Protein AF-A0A829S0E4-F1 (afdb_monomer_lite)

pLDDT: mean 87.21, std 11.36, range [53.88, 96.5]

Foldseek 3Di:
DPVVQFDDKDFDDDPVQWDLFALCNVDDDPVCVVCRVVGHTFGNDPPRHRPVDPVVCCVDVVPDDPPPVGIDTHHDDPPDPPDPPDDD

Secondary structure (DSSP, 8-state):
-GGGT--EEEEPPPGGGEEEEETTTT---HHHHHHTTTSPEEESSTTS-----HHHHHHHHHT--S-SSSEEEE---TT---------

Sequence (88 aa):
MDKNSYDEVIPSGDKTVMEEDTVMGKLSSGYINRAAHELPKQGKRAPWQVTNNYLEDRKSLKNAKFEDGILHFHKRSEANERKPKLVS

Radius of gyration: 17.64 Å; chains: 1; bounding box: 41×41×39 Å

Structure (mmCIF, N/CA/C/O backbone):
data_AF-A0A829S0E4-F1
#
_entry.id   AF-A0A829S0E4-F1
#
loop_
_atom_site.group_PDB
_atom_site.id
_atom_site.type_symbol
_atom_site.label_atom_id
_atom_site.label_alt_id
_atom_site.label_comp_id
_atom_site.label_asym_id
_atom_site.label_entity_id
_atom_site.label_seq_id
_atom_site.pdbx_PDB_ins_code
_atom_site.Cartn_x
_atom_site.Cartn_y
_atom_site.Cartn_z
_atom_site.occupancy
_atom_site.B_iso_or_equiv
_atom_site.auth_seq_id
_atom_site.auth_comp_id
_atom_site.auth_asym_id
_atom_site.auth_atom_id
_atom_site.pdbx_PDB_model_num
ATOM 1 N N . MET A 1 1 ? -9.326 -2.476 15.583 1.00 86.25 1 MET A N 1
ATOM 2 C CA . MET A 1 1 ? -10.116 -3.721 15.608 1.00 86.25 1 MET A CA 1
ATOM 3 C C . MET A 1 1 ? -10.978 -3.755 16.861 1.00 86.25 1 MET A C 1
ATOM 5 O O . MET A 1 1 ? -12.175 -3.539 16.736 1.00 86.25 1 MET A O 1
ATOM 9 N N . ASP A 1 2 ? -10.383 -3.803 18.052 1.00 92.38 2 ASP A N 1
ATOM 10 C CA . ASP A 1 2 ? -11.091 -4.018 19.331 1.00 92.38 2 ASP A CA 1
ATOM 11 C C . ASP A 1 2 ? -12.125 -2.946 19.703 1.00 92.38 2 ASP A C 1
ATOM 13 O O . ASP A 1 2 ? -13.266 -3.276 20.012 1.00 92.38 2 ASP A O 1
ATOM 17 N N . LYS A 1 3 ? -11.769 -1.654 19.603 1.00 92.94 3 LYS A N 1
ATOM 18 C CA . LYS A 1 3 ? -12.664 -0.534 19.970 1.00 92.94 3 LYS A CA 1
ATOM 19 C C . LYS A 1 3 ? -14.008 -0.565 19.232 1.00 92.94 3 LYS A C 1
ATOM 21 O O . LYS A 1 3 ? -15.026 -0.195 19.802 1.00 92.94 3 LYS A O 1
ATOM 26 N N . ASN A 1 4 ? -13.993 -0.985 17.968 1.00 90.31 4 ASN A N 1
ATOM 27 C CA . ASN A 1 4 ? -15.184 -1.064 17.120 1.00 90.31 4 ASN A CA 1
ATOM 28 C C . ASN A 1 4 ? -15.683 -2.511 16.954 1.00 90.31 4 ASN A C 1
ATOM 30 O O . ASN A 1 4 ? -16.666 -2.732 16.247 1.00 90.31 4 ASN A O 1
ATOM 34 N N . SER A 1 5 ? -15.018 -3.480 17.596 1.00 92.62 5 SER A N 1
ATOM 35 C CA . SER A 1 5 ? -15.253 -4.925 17.476 1.00 92.62 5 SER A CA 1
ATOM 36 C C . SER A 1 5 ? -15.262 -5.420 16.026 1.00 92.62 5 SER A C 1
ATOM 38 O O . SER A 1 5 ? -16.171 -6.141 15.633 1.00 92.62 5 SER A O 1
ATOM 40 N N . TYR A 1 6 ? -14.308 -4.963 15.213 1.00 93.81 6 TYR A N 1
ATOM 41 C CA . TYR A 1 6 ? -14.059 -5.519 13.879 1.00 93.81 6 TYR A CA 1
ATOM 42 C C . TYR A 1 6 ? -13.105 -6.707 13.979 1.00 93.81 6 TYR A C 1
ATOM 44 O O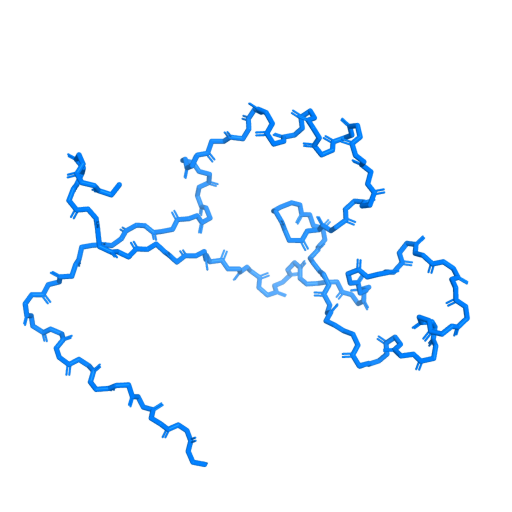 . TYR A 1 6 ? -12.147 -6.646 14.750 1.00 93.81 6 TYR A O 1
ATOM 52 N N . ASP A 1 7 ? -13.328 -7.722 13.149 1.00 93.94 7 ASP A N 1
ATOM 53 C CA . ASP A 1 7 ? -12.545 -8.964 13.103 1.00 93.94 7 ASP A CA 1
ATOM 54 C C . ASP A 1 7 ? -11.752 -9.101 11.799 1.00 93.94 7 ASP A C 1
ATOM 56 O O . ASP A 1 7 ? -10.716 -9.759 11.761 1.00 93.94 7 ASP A O 1
ATOM 60 N N . GLU A 1 8 ? -12.214 -8.451 10.731 1.00 93.44 8 GLU A N 1
ATOM 61 C CA . GLU A 1 8 ? -11.623 -8.530 9.399 1.00 93.44 8 GLU A CA 1
ATOM 62 C C . GLU A 1 8 ? -11.579 -7.141 8.743 1.00 93.44 8 GLU A C 1
ATOM 64 O O . GLU A 1 8 ? -12.465 -6.308 8.952 1.00 93.44 8 GLU A O 1
ATOM 69 N N . VAL A 1 9 ? -10.536 -6.889 7.949 1.00 94.25 9 VAL A N 1
ATOM 70 C CA . VAL A 1 9 ? -10.452 -5.734 7.050 1.00 94.25 9 VAL A CA 1
ATOM 71 C C . VAL A 1 9 ? -10.010 -6.210 5.671 1.00 94.25 9 VAL A C 1
ATOM 73 O O . VAL A 1 9 ? -8.989 -6.885 5.544 1.00 94.25 9 VAL A O 1
ATOM 76 N N . ILE A 1 10 ? -10.781 -5.874 4.638 1.00 94.12 10 ILE A N 1
ATOM 77 C CA . ILE A 1 10 ? -10.490 -6.249 3.252 1.00 94.12 10 ILE A CA 1
ATOM 78 C C . ILE A 1 10 ? -10.445 -4.975 2.403 1.00 94.12 10 ILE A C 1
ATOM 80 O O . ILE A 1 10 ? -11.422 -4.224 2.380 1.00 94.12 10 IL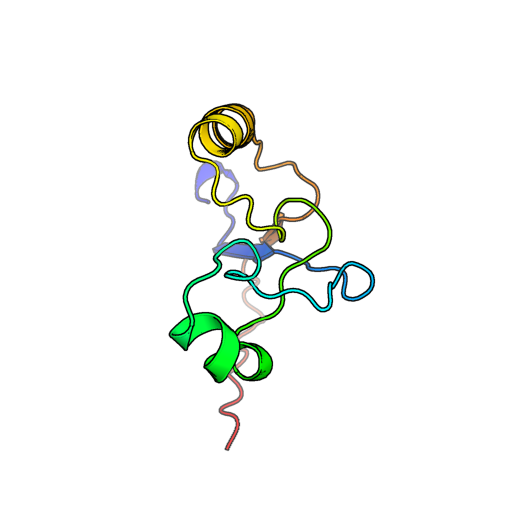E A O 1
ATOM 84 N N . PRO A 1 11 ? -9.343 -4.709 1.683 1.00 93.31 11 PRO A N 1
ATOM 85 C CA . PRO A 1 11 ? -9.317 -3.637 0.702 1.00 93.31 11 PRO A CA 1
ATOM 86 C C . PRO A 1 11 ? -10.093 -4.046 -0.557 1.00 93.31 11 PRO A C 1
ATOM 88 O O . PRO A 1 11 ? -9.903 -5.142 -1.088 1.00 93.31 11 PRO A O 1
ATOM 91 N N . SER A 1 12 ? -10.926 -3.153 -1.091 1.00 90.81 12 SER A N 1
ATOM 92 C CA . SER A 1 12 ? -11.538 -3.342 -2.411 1.00 90.81 12 SER A CA 1
ATOM 93 C C . SER A 1 12 ? -10.724 -2.638 -3.496 1.00 90.81 12 SER A C 1
ATOM 95 O O . SER A 1 12 ? -10.508 -1.427 -3.427 1.00 90.81 12 SER A O 1
ATOM 97 N N . GLY A 1 13 ? -10.310 -3.379 -4.522 1.00 85.44 13 GLY A N 1
ATOM 98 C CA . GLY A 1 13 ? -9.699 -2.820 -5.728 1.00 85.44 13 GLY A CA 1
ATOM 99 C C . GLY A 1 13 ? -10.715 -2.656 -6.857 1.00 85.44 13 GLY A C 1
ATOM 100 O O . GLY A 1 13 ? -11.564 -3.524 -7.063 1.00 85.44 13 GLY A O 1
ATOM 101 N N . ASP A 1 14 ? -10.601 -1.571 -7.621 1.00 85.31 14 ASP A N 1
ATOM 102 C CA . ASP A 1 14 ? -11.330 -1.394 -8.877 1.00 85.31 14 ASP A CA 1
ATOM 103 C C . ASP A 1 14 ? -10.456 -1.885 -10.041 1.00 85.31 14 ASP A C 1
ATOM 105 O O . ASP A 1 14 ? -9.360 -1.378 -10.284 1.00 85.31 14 ASP A O 1
ATOM 109 N N . LYS A 1 15 ? -10.930 -2.895 -10.776 1.00 82.94 15 LYS A N 1
ATOM 110 C CA . LYS A 1 15 ? -10.176 -3.471 -11.899 1.00 82.94 15 LYS A CA 1
ATOM 111 C C . LYS A 1 15 ? -10.021 -2.499 -13.073 1.00 82.94 15 LYS A C 1
ATOM 113 O O . LYS A 1 15 ? -9.094 -2.650 -13.861 1.00 82.94 15 LYS A O 1
ATOM 118 N N . THR A 1 16 ? -10.881 -1.486 -13.192 1.00 85.06 16 THR A N 1
ATOM 119 C CA . THR A 1 16 ? -10.810 -0.494 -14.282 1.00 85.06 16 THR A CA 1
ATOM 120 C C . THR A 1 16 ? -9.608 0.447 -14.150 1.00 85.06 16 THR A C 1
ATOM 122 O O . THR A 1 16 ? -9.157 1.045 -15.134 1.00 85.06 16 THR A O 1
ATOM 125 N N . VAL A 1 17 ? -9.049 0.550 -12.939 1.00 82.88 17 VAL A N 1
ATOM 126 C CA . VAL A 1 17 ? -7.857 1.353 -12.653 1.00 82.88 17 VAL A CA 1
ATOM 127 C C . VAL A 1 17 ? -6.570 0.532 -12.647 1.00 82.88 17 VAL A C 1
ATOM 129 O O . VAL A 1 17 ? -5.548 1.046 -12.204 1.00 82.88 17 VAL A O 1
ATOM 132 N N . MET A 1 18 ? -6.585 -0.709 -13.143 1.00 83.94 18 MET A N 1
ATOM 133 C CA . MET A 1 18 ? -5.353 -1.465 -13.387 1.00 83.94 18 MET A CA 1
ATOM 134 C C . MET A 1 18 ? -4.570 -0.847 -14.548 1.00 83.94 18 MET A C 1
ATOM 136 O O . MET A 1 18 ? -5.151 -0.370 -15.527 1.00 83.94 18 MET A O 1
ATOM 140 N N . GLU A 1 19 ? -3.252 -0.825 -14.416 1.00 83.56 19 GLU A N 1
ATOM 141 C CA . GLU A 1 19 ? -2.326 -0.345 -15.432 1.00 83.56 19 GLU A CA 1
ATOM 142 C C . GLU A 1 19 ? -1.559 -1.518 -16.046 1.00 83.56 19 GLU A C 1
ATOM 144 O O . GLU A 1 19 ? -1.442 -2.586 -15.449 1.00 83.56 19 GLU A O 1
ATOM 149 N N . GLU A 1 20 ? -1.036 -1.323 -17.256 1.00 83.94 20 GLU A N 1
ATOM 150 C CA . GLU A 1 20 ? -0.151 -2.311 -17.880 1.00 83.94 20 GLU A CA 1
ATOM 151 C C . GLU A 1 20 ? 1.257 -2.298 -17.284 1.00 83.94 20 GLU A C 1
ATOM 153 O O . GLU A 1 20 ? 2.034 -3.233 -17.490 1.00 83.94 20 GLU A O 1
ATOM 158 N N . ASP A 1 21 ? 1.585 -1.256 -16.530 1.00 88.31 21 ASP A N 1
ATOM 159 C CA . ASP A 1 21 ? 2.865 -1.153 -15.866 1.00 88.31 21 ASP A CA 1
ATOM 160 C C . ASP A 1 21 ? 2.936 -2.052 -14.622 1.00 88.31 21 ASP A C 1
ATOM 162 O O . ASP A 1 21 ? 1.926 -2.425 -14.015 1.00 88.31 21 ASP A O 1
ATOM 166 N N . THR A 1 22 ? 4.154 -2.423 -14.246 1.00 92.94 22 THR A N 1
ATOM 167 C CA . THR A 1 22 ? 4.419 -3.329 -13.122 1.00 92.94 22 THR A CA 1
ATOM 168 C C . THR A 1 22 ? 4.819 -2.551 -11.879 1.00 92.94 22 THR A C 1
ATOM 170 O O . THR A 1 22 ? 5.257 -1.407 -11.964 1.00 92.94 22 THR A O 1
ATOM 173 N N . VAL A 1 23 ? 4.770 -3.189 -10.711 1.00 92.19 23 VAL A N 1
ATOM 174 C CA . VAL A 1 23 ? 5.253 -2.582 -9.454 1.00 92.19 23 VAL A CA 1
ATOM 175 C C . VAL A 1 23 ? 6.718 -2.108 -9.513 1.00 92.19 23 VAL A C 1
ATOM 177 O O . VAL A 1 23 ? 7.110 -1.217 -8.760 1.00 92.19 23 VAL A O 1
ATOM 180 N N . MET A 1 24 ? 7.523 -2.670 -10.424 1.00 92.75 24 MET A N 1
ATOM 181 C C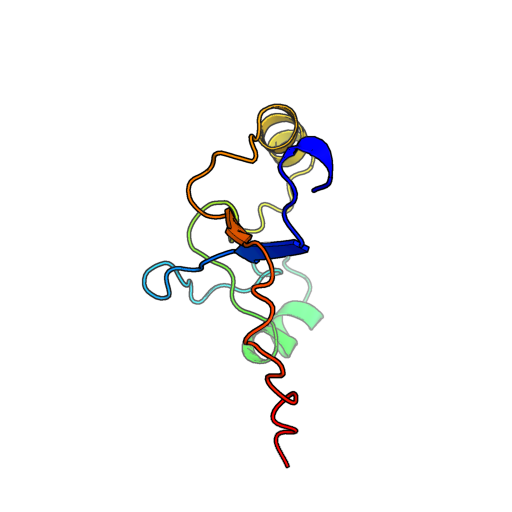A . MET A 1 24 ? 8.924 -2.294 -10.652 1.00 92.75 24 MET A CA 1
ATOM 182 C C . MET A 1 24 ? 9.130 -1.444 -11.916 1.00 92.75 24 MET A C 1
ATOM 184 O O . MET A 1 24 ? 10.271 -1.180 -12.282 1.00 92.75 24 MET A O 1
ATOM 188 N N . GLY A 1 25 ? 8.063 -1.002 -12.587 1.00 88.06 25 GLY A N 1
ATOM 189 C CA . GLY A 1 25 ? 8.112 -0.371 -13.912 1.00 88.06 25 GLY A CA 1
ATOM 190 C C . GLY A 1 25 ? 8.951 0.902 -14.016 1.00 88.06 25 GLY A C 1
ATOM 191 O O . GLY A 1 25 ? 9.489 1.223 -15.072 1.00 88.06 25 GLY A O 1
ATOM 192 N N . LYS A 1 26 ? 9.144 1.604 -12.894 1.00 88.50 26 LYS A N 1
ATOM 193 C CA . LYS A 1 26 ? 9.997 2.802 -12.822 1.00 88.50 26 LYS A CA 1
ATOM 194 C C . LYS A 1 26 ? 11.499 2.497 -12.780 1.00 88.50 26 LYS A C 1
ATOM 196 O O . LYS A 1 26 ? 12.307 3.422 -12.839 1.00 88.50 26 LYS A O 1
ATOM 201 N N . LEU A 1 27 ? 11.887 1.233 -12.628 1.00 91.25 27 LEU A N 1
ATOM 202 C CA . LEU A 1 27 ? 13.279 0.807 -12.533 1.00 91.25 27 LEU A CA 1
ATOM 203 C C . LEU A 1 27 ? 13.785 0.345 -13.906 1.00 91.25 27 LEU A C 1
ATOM 205 O O . LEU A 1 27 ? 13.102 -0.381 -14.617 1.00 91.25 27 LEU A O 1
ATOM 209 N N . SER A 1 28 ? 15.014 0.718 -14.264 1.00 92.06 28 SER A N 1
ATOM 210 C CA . SER A 1 28 ? 15.590 0.460 -15.595 1.00 92.06 28 SER A CA 1
ATOM 211 C C . SER A 1 28 ? 16.560 -0.728 -15.655 1.00 92.06 28 SER A C 1
ATOM 213 O O . SER A 1 28 ? 17.218 -0.952 -16.673 1.00 92.06 28 SER A O 1
ATOM 215 N N . SER A 1 29 ? 16.677 -1.504 -14.575 1.00 94.75 29 SER A N 1
ATOM 216 C CA . SER A 1 29 ? 17.590 -2.648 -14.511 1.00 94.75 29 SER A CA 1
ATOM 217 C C . SER A 1 29 ? 17.214 -3.726 -15.531 1.00 94.75 29 SER A C 1
ATOM 219 O O . SER A 1 29 ? 16.076 -4.186 -15.580 1.00 94.75 29 SER A O 1
ATOM 221 N N . GLY A 1 30 ? 18.191 -4.231 -16.289 1.00 95.75 30 GLY A N 1
ATOM 222 C CA . GLY A 1 30 ? 17.927 -5.190 -17.369 1.00 95.75 30 GLY A CA 1
ATOM 223 C C . GLY A 1 30 ? 17.246 -6.498 -16.934 1.00 95.75 30 GLY A C 1
ATOM 224 O O . GLY A 1 30 ? 16.526 -7.095 -17.727 1.00 95.75 30 GLY A O 1
ATOM 225 N N . TYR A 1 31 ? 17.433 -6.952 -15.689 1.00 94.94 31 TYR A N 1
ATOM 226 C CA . TYR A 1 31 ? 16.735 -8.141 -15.177 1.00 94.94 31 TYR A CA 1
ATOM 227 C C . TYR A 1 31 ? 15.242 -7.898 -14.918 1.00 94.94 31 TYR A C 1
ATOM 229 O O . TYR A 1 31 ? 14.453 -8.822 -15.081 1.00 94.94 31 TYR A O 1
ATOM 237 N N . ILE A 1 32 ? 14.853 -6.664 -14.589 1.00 93.44 32 ILE A N 1
ATOM 238 C CA . ILE A 1 32 ? 13.451 -6.269 -14.403 1.00 93.44 32 ILE A CA 1
ATOM 239 C C . ILE A 1 32 ? 12.743 -6.294 -15.754 1.00 93.44 32 ILE A C 1
ATOM 241 O O . ILE A 1 32 ? 11.688 -6.903 -15.877 1.00 93.44 32 ILE A O 1
ATOM 245 N N . ASN A 1 33 ? 13.382 -5.750 -16.793 1.00 93.12 33 ASN A N 1
ATOM 246 C CA . ASN A 1 33 ? 12.836 -5.773 -18.152 1.00 93.12 33 ASN A CA 1
ATOM 247 C C . ASN A 1 33 ? 12.606 -7.202 -18.666 1.00 93.12 33 ASN A C 1
ATOM 249 O O . ASN A 1 33 ? 11.599 -7.462 -19.318 1.00 93.12 33 ASN A O 1
ATOM 253 N N . ARG A 1 34 ? 13.507 -8.145 -18.351 1.00 94.75 34 ARG A N 1
ATOM 254 C CA . ARG A 1 34 ? 13.328 -9.559 -18.728 1.00 94.75 34 ARG A CA 1
ATOM 255 C C . ARG A 1 34 ? 12.121 -10.197 -18.042 1.00 94.75 34 ARG A C 1
ATOM 257 O O . ARG A 1 34 ? 11.410 -10.958 -18.684 1.00 94.75 34 ARG A O 1
ATOM 264 N N . ALA A 1 35 ? 11.889 -9.867 -16.774 1.00 94.38 35 ALA A N 1
ATOM 265 C CA . ALA A 1 35 ? 10.797 -10.415 -15.972 1.00 94.38 35 ALA A CA 1
ATOM 266 C C . ALA A 1 35 ? 9.502 -9.584 -16.042 1.00 94.38 35 ALA A C 1
ATOM 268 O O . ALA A 1 35 ? 8.534 -9.912 -15.366 1.00 94.38 35 ALA A O 1
ATOM 269 N N . ALA A 1 36 ? 9.442 -8.518 -16.848 1.00 91.56 36 ALA A N 1
ATOM 270 C CA . ALA A 1 36 ? 8.329 -7.561 -16.832 1.00 91.56 36 ALA A CA 1
ATOM 271 C C . ALA A 1 36 ? 6.944 -8.199 -17.063 1.00 91.56 36 ALA A C 1
ATOM 273 O O . ALA A 1 36 ? 5.941 -7.695 -16.572 1.00 91.56 36 ALA A O 1
ATOM 274 N N . HIS A 1 37 ? 6.884 -9.321 -17.779 1.00 91.44 37 HIS A N 1
ATOM 275 C CA . HIS A 1 37 ? 5.652 -10.063 -18.047 1.00 91.44 37 HIS A CA 1
ATOM 276 C C . HIS A 1 37 ? 5.227 -11.008 -16.906 1.00 91.44 37 HIS A C 1
ATOM 278 O O . HIS A 1 37 ? 4.082 -11.450 -16.888 1.00 91.44 37 HIS A O 1
ATOM 284 N N . GLU A 1 38 ? 6.122 -11.307 -15.963 1.00 93.81 38 GLU A N 1
ATOM 285 C CA . GLU A 1 38 ? 5.855 -12.134 -14.776 1.00 93.81 38 GLU A CA 1
ATOM 286 C C . GLU A 1 38 ? 5.557 -11.283 -13.536 1.00 93.81 38 GLU A C 1
ATOM 288 O O . GLU A 1 38 ? 5.003 -11.768 -12.548 1.00 93.81 38 GLU A O 1
ATOM 293 N N . LEU A 1 39 ? 5.942 -10.006 -13.569 1.00 92.81 39 LEU A N 1
ATOM 294 C CA . LEU A 1 39 ? 5.763 -9.100 -12.448 1.00 92.81 39 LEU A CA 1
ATOM 295 C C . LEU A 1 39 ? 4.296 -8.680 -12.288 1.00 92.81 39 LEU A C 1
ATOM 297 O O . LEU A 1 39 ? 3.585 -8.463 -13.275 1.00 92.81 39 LEU A O 1
ATOM 301 N N . PRO A 1 40 ? 3.837 -8.498 -11.037 1.00 92.12 40 PRO A N 1
ATOM 302 C CA . PRO A 1 40 ? 2.488 -8.031 -10.784 1.00 92.12 40 PRO A CA 1
ATOM 303 C C . PRO A 1 40 ? 2.298 -6.615 -11.336 1.00 92.12 40 PRO A C 1
ATOM 305 O O . PRO A 1 40 ? 3.164 -5.740 -11.201 1.00 92.12 40 PRO A O 1
ATOM 308 N N . LYS A 1 41 ? 1.130 -6.400 -11.940 1.00 92.00 41 LYS A N 1
ATOM 309 C CA . LYS A 1 41 ? 0.678 -5.095 -12.422 1.00 92.00 41 LYS A CA 1
ATOM 310 C C . LYS A 1 41 ? 0.365 -4.166 -11.252 1.00 92.00 41 LYS A C 1
ATOM 312 O O . LYS A 1 41 ? -0.067 -4.623 -10.193 1.00 92.00 41 LYS A O 1
ATOM 317 N N . GLN A 1 42 ? 0.552 -2.869 -11.461 1.00 92.94 42 GLN A N 1
ATOM 318 C CA . GLN A 1 42 ? 0.139 -1.832 -10.516 1.00 92.94 42 GLN A CA 1
ATOM 319 C C . GLN A 1 42 ? -1.148 -1.133 -10.973 1.00 92.94 42 GLN A C 1
ATOM 321 O O . GLN A 1 42 ? -1.616 -1.304 -12.098 1.00 92.94 42 GLN A O 1
ATOM 326 N N . GLY A 1 43 ? -1.761 -0.369 -10.075 1.00 93.00 43 GLY A N 1
ATOM 327 C CA . GLY A 1 43 ? -2.878 0.507 -10.403 1.00 93.00 43 GLY A CA 1
ATOM 328 C C . GLY A 1 43 ? -2.414 1.891 -10.857 1.00 93.00 43 GLY A C 1
ATOM 329 O O . GLY A 1 43 ? -1.328 2.344 -10.509 1.00 93.00 43 GLY A O 1
ATOM 330 N N . LYS A 1 44 ? -3.301 2.605 -11.555 1.00 90.50 44 LYS A N 1
ATOM 331 C CA . LYS A 1 44 ? -3.068 3.956 -12.099 1.00 90.50 44 LYS A CA 1
ATOM 332 C C . LYS A 1 44 ? -2.914 5.050 -11.040 1.00 90.50 44 LYS A C 1
ATOM 334 O O . LYS A 1 44 ? -2.493 6.160 -11.351 1.00 90.50 44 LYS A O 1
ATOM 339 N N . ARG A 1 45 ? -3.356 4.787 -9.806 1.00 89.62 45 ARG A N 1
ATOM 340 C CA . ARG A 1 45 ? -3.371 5.753 -8.699 1.00 89.62 45 ARG A CA 1
ATOM 341 C C . ARG A 1 45 ? -3.287 5.063 -7.342 1.00 89.62 45 ARG A C 1
ATOM 343 O O . ARG A 1 45 ? -3.539 3.862 -7.227 1.00 89.62 45 ARG A O 1
ATOM 350 N N . ALA A 1 46 ? -2.986 5.850 -6.313 1.00 89.81 46 ALA A N 1
ATOM 351 C CA . ALA A 1 46 ? -2.996 5.403 -4.925 1.00 89.81 46 ALA A CA 1
ATOM 352 C C . ALA A 1 46 ? -4.326 4.712 -4.536 1.00 89.81 46 ALA A C 1
ATOM 354 O O . ALA A 1 46 ? -5.388 5.102 -5.034 1.00 89.81 46 ALA A O 1
ATOM 355 N N . PRO A 1 47 ? -4.284 3.707 -3.641 1.00 91.12 47 PRO A N 1
ATOM 356 C CA . PRO A 1 47 ? -3.097 3.155 -2.978 1.00 91.12 47 PRO A CA 1
ATOM 357 C C . PRO A 1 47 ? -2.387 2.070 -3.806 1.00 91.12 47 PRO A C 1
ATOM 359 O O . PRO A 1 47 ? -1.391 1.518 -3.358 1.00 91.12 47 PRO A O 1
ATOM 362 N N . TRP A 1 48 ? -2.888 1.754 -5.003 1.00 92.50 48 TRP A N 1
ATOM 363 C CA . TRP A 1 48 ? -2.412 0.633 -5.821 1.00 92.50 48 TRP A CA 1
ATOM 364 C C . TRP A 1 48 ? -1.243 0.986 -6.750 1.00 92.50 48 TRP A C 1
ATOM 366 O O . TRP A 1 48 ? -0.773 0.123 -7.485 1.00 92.50 48 TRP A O 1
ATOM 376 N N . GLN A 1 49 ? -0.785 2.238 -6.732 1.00 92.00 49 GLN A N 1
ATOM 377 C CA . GLN A 1 49 ? 0.340 2.726 -7.525 1.00 92.00 49 GLN A CA 1
ATOM 378 C C . GLN A 1 49 ? 1.617 2.764 -6.683 1.00 92.00 49 GLN A C 1
ATOM 380 O O . GLN A 1 49 ? 1.623 3.320 -5.584 1.00 92.00 49 GLN A O 1
ATOM 385 N N . VAL A 1 50 ? 2.713 2.234 -7.225 1.00 92.06 50 VAL A N 1
ATOM 386 C CA . VAL A 1 50 ? 4.029 2.243 -6.584 1.00 92.06 50 VAL A CA 1
ATOM 387 C C . VAL A 1 50 ? 4.833 3.440 -7.088 1.00 92.06 50 VAL A C 1
ATOM 389 O O . VAL A 1 50 ? 5.170 3.559 -8.269 1.00 92.06 50 VAL A O 1
ATOM 392 N N . THR A 1 51 ? 5.170 4.359 -6.184 1.00 90.88 51 THR A N 1
ATOM 393 C CA . THR A 1 51 ? 5.877 5.590 -6.563 1.00 90.88 51 THR A CA 1
ATOM 394 C C . THR A 1 51 ? 7.386 5.384 -6.699 1.00 90.88 51 THR A C 1
ATOM 396 O O . THR A 1 51 ? 8.001 6.093 -7.497 1.00 90.88 51 THR A O 1
ATOM 399 N N . ASN A 1 52 ? 7.961 4.418 -5.964 1.00 91.75 52 ASN A N 1
ATOM 400 C CA . ASN A 1 52 ? 9.404 4.266 -5.732 1.00 91.75 52 ASN A CA 1
ATOM 401 C C . ASN A 1 52 ? 10.070 5.573 -5.235 1.00 91.75 52 ASN A C 1
ATOM 403 O O . ASN A 1 52 ? 11.247 5.820 -5.494 1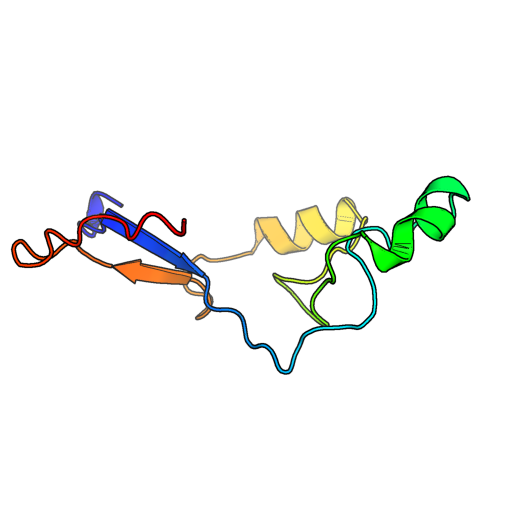.00 91.75 52 ASN A O 1
ATOM 407 N N . ASN A 1 53 ? 9.318 6.427 -4.529 1.00 93.38 53 ASN A N 1
ATOM 408 C CA . ASN A 1 53 ? 9.766 7.736 -4.064 1.00 93.38 53 ASN A CA 1
ATOM 409 C C . ASN A 1 53 ? 9.506 7.899 -2.564 1.00 93.38 53 ASN A C 1
ATOM 411 O O . ASN A 1 53 ? 8.422 8.282 -2.130 1.00 93.38 53 ASN A O 1
ATOM 415 N N . TYR A 1 54 ? 10.555 7.698 -1.767 1.00 93.81 54 TYR A N 1
ATOM 416 C CA . TYR A 1 54 ? 10.460 7.743 -0.310 1.00 93.81 54 TYR A CA 1
ATOM 417 C C . TYR A 1 54 ? 9.919 9.071 0.246 1.00 93.81 54 TYR A C 1
ATOM 419 O O . TYR A 1 54 ? 9.150 9.074 1.208 1.00 93.81 54 TYR A O 1
ATOM 427 N N . LEU A 1 55 ? 10.318 10.214 -0.322 1.00 96.50 55 LEU A N 1
ATOM 428 C CA . LEU A 1 55 ? 9.890 11.520 0.194 1.00 96.50 55 LEU A CA 1
ATOM 429 C C . LEU A 1 55 ? 8.400 11.765 -0.064 1.00 96.50 55 LEU A C 1
ATOM 431 O O . LEU A 1 55 ? 7.707 12.314 0.797 1.00 96.50 55 LEU A O 1
ATOM 435 N N . GLU A 1 56 ? 7.919 11.342 -1.230 1.00 93.75 56 GLU A N 1
ATOM 436 C CA . GLU A 1 56 ? 6.505 11.389 -1.592 1.00 93.75 56 GLU A CA 1
ATOM 437 C C . GLU A 1 56 ? 5.687 10.431 -0.726 1.00 93.75 56 GLU A C 1
ATOM 439 O O . GLU A 1 56 ? 4.725 10.862 -0.089 1.00 93.75 56 GLU A O 1
ATOM 444 N N . ASP A 1 57 ? 6.129 9.180 -0.592 1.00 93.38 57 ASP A N 1
ATOM 445 C CA . ASP A 1 57 ? 5.457 8.172 0.228 1.00 93.38 57 ASP A CA 1
ATOM 446 C C . ASP A 1 57 ? 5.382 8.606 1.690 1.00 93.38 57 ASP A C 1
ATOM 448 O O . ASP A 1 57 ? 4.326 8.523 2.315 1.00 93.38 57 ASP A O 1
ATOM 452 N N . ARG A 1 58 ? 6.464 9.175 2.236 1.00 95.56 58 ARG A N 1
ATOM 453 C CA . ARG A 1 58 ? 6.473 9.717 3.599 1.00 95.56 58 ARG A CA 1
ATOM 454 C C . ARG A 1 58 ? 5.426 10.813 3.780 1.00 95.56 58 ARG A C 1
ATOM 456 O O . ARG A 1 58 ? 4.777 10.860 4.824 1.00 95.56 58 ARG A O 1
ATOM 463 N N . LYS A 1 59 ? 5.268 11.713 2.806 1.00 94.50 59 LYS A N 1
ATOM 464 C CA . LYS A 1 59 ? 4.262 12.785 2.867 1.00 94.50 59 LYS A CA 1
ATOM 465 C C . LYS A 1 59 ? 2.844 12.221 2.751 1.00 94.50 59 LYS A C 1
ATOM 467 O O . LYS A 1 59 ? 1.967 12.658 3.498 1.00 94.50 59 LYS A O 1
ATOM 472 N N . SER A 1 60 ? 2.630 11.273 1.845 1.00 92.31 60 SER A N 1
ATOM 473 C CA . SER A 1 60 ? 1.323 10.674 1.571 1.00 92.31 60 SER A CA 1
ATOM 474 C C . SER A 1 60 ? 0.853 9.790 2.727 1.00 92.31 60 SER A C 1
ATOM 476 O O . SER A 1 60 ? -0.223 10.020 3.274 1.00 92.31 60 SER A O 1
ATOM 478 N N . LEU A 1 61 ? 1.691 8.855 3.184 1.00 93.31 61 LEU A N 1
ATOM 479 C CA . LEU A 1 61 ? 1.359 7.910 4.255 1.00 93.31 61 LEU A CA 1
ATOM 480 C C . LEU A 1 61 ? 1.199 8.592 5.613 1.00 93.31 61 LEU A C 1
ATOM 482 O O . LEU A 1 61 ? 0.329 8.203 6.385 1.00 93.31 61 LEU A O 1
ATOM 486 N N . LYS A 1 62 ? 1.974 9.649 5.899 1.00 94.88 62 LYS A N 1
ATOM 487 C CA . LYS A 1 62 ? 1.827 10.408 7.154 1.00 94.88 62 LYS A CA 1
ATOM 488 C C . LYS A 1 62 ? 0.424 11.002 7.322 1.00 94.88 62 LYS A C 1
ATOM 490 O O . LYS A 1 62 ? -0.023 11.174 8.451 1.00 94.88 62 LYS A O 1
ATOM 495 N N . ASN A 1 63 ? -0.239 11.345 6.219 1.00 91.75 63 ASN A N 1
ATOM 496 C CA . ASN A 1 63 ? -1.552 11.988 6.229 1.00 91.75 63 ASN A CA 1
ATOM 497 C C . ASN A 1 63 ? -2.688 11.040 5.810 1.00 91.75 63 ASN A C 1
ATOM 499 O O . ASN A 1 63 ? -3.840 11.471 5.748 1.00 91.75 63 ASN A O 1
ATOM 503 N N . ALA A 1 64 ? -2.376 9.778 5.505 1.00 92.38 64 ALA A N 1
ATOM 504 C CA . ALA A 1 64 ? -3.368 8.787 5.124 1.00 92.38 64 ALA A CA 1
ATOM 505 C C . ALA A 1 64 ? -4.285 8.462 6.312 1.00 92.38 64 ALA A C 1
ATOM 507 O O . ALA A 1 64 ? -3.854 8.416 7.466 1.00 92.38 64 ALA A O 1
ATOM 508 N N . LYS A 1 65 ? -5.565 8.238 6.016 1.00 92.44 65 LYS A N 1
ATOM 509 C CA . LYS A 1 65 ? -6.577 7.821 6.989 1.00 92.44 65 LYS A CA 1
ATOM 510 C C . LYS A 1 65 ? -7.119 6.461 6.596 1.00 92.44 65 LYS A C 1
ATOM 512 O O . LYS A 1 65 ? -7.113 6.118 5.423 1.00 92.44 65 LYS A O 1
ATOM 517 N N . PHE A 1 66 ? -7.624 5.727 7.578 1.00 90.38 66 PHE A N 1
ATOM 518 C CA . PHE A 1 66 ? -8.288 4.449 7.334 1.00 90.38 66 PHE A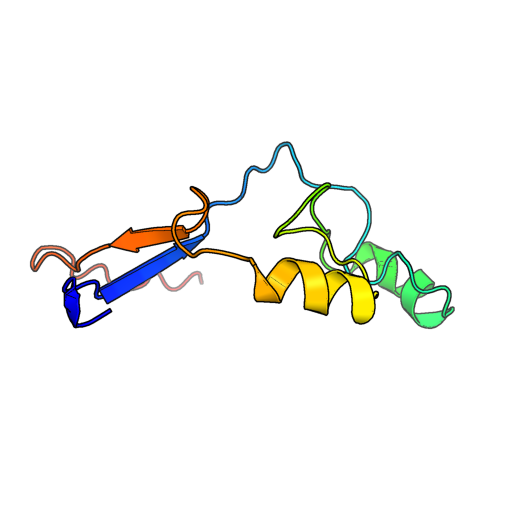 CA 1
ATOM 519 C C . PHE A 1 66 ? -9.738 4.620 6.854 1.00 90.38 66 PHE A C 1
ATOM 521 O O . PHE A 1 66 ? -10.284 3.696 6.262 1.00 90.38 66 PHE A O 1
ATOM 528 N N . GLU A 1 67 ? -10.363 5.788 7.063 1.00 90.31 67 GLU A N 1
ATOM 529 C CA . GLU A 1 67 ? -11.643 6.135 6.428 1.00 90.31 67 GLU A CA 1
ATOM 530 C C . GLU A 1 67 ? -11.432 6.611 4.975 1.00 90.31 67 GLU A C 1
ATOM 532 O O . GLU A 1 67 ? -11.757 7.743 4.619 1.00 90.31 67 GLU A O 1
ATOM 537 N N . ASP A 1 68 ? -10.832 5.761 4.139 1.00 90.50 68 ASP A N 1
ATOM 538 C CA . ASP A 1 68 ? -10.439 6.074 2.755 1.00 90.50 68 ASP A CA 1
ATOM 539 C C . ASP A 1 68 ? -11.436 5.585 1.688 1.00 90.50 68 ASP A C 1
ATOM 541 O O . ASP A 1 68 ? -11.275 5.875 0.502 1.00 90.50 68 ASP A O 1
ATOM 545 N N . GLY A 1 69 ? -12.472 4.847 2.099 1.00 91.50 69 GLY A N 1
ATOM 546 C CA . GLY A 1 69 ? -13.455 4.229 1.203 1.00 91.50 69 GLY A CA 1
ATOM 547 C C . GLY A 1 69 ? -12.932 3.009 0.434 1.00 91.50 69 GLY A C 1
ATOM 548 O O . GLY A 1 69 ? -13.671 2.437 -0.367 1.00 91.50 69 GLY A O 1
ATOM 549 N N . ILE A 1 70 ? -11.683 2.603 0.668 1.00 93.12 70 ILE A N 1
ATOM 550 C CA . ILE A 1 70 ? -11.043 1.428 0.066 1.00 93.12 70 ILE A CA 1
ATOM 551 C C . ILE A 1 70 ? -11.043 0.273 1.059 1.00 93.12 70 ILE A C 1
ATOM 553 O O . ILE A 1 70 ? -11.292 -0.869 0.671 1.00 93.12 70 ILE A O 1
ATOM 557 N N . LEU A 1 71 ? -10.756 0.560 2.328 1.00 94.62 71 LEU A N 1
ATOM 558 C CA . LEU A 1 71 ? -10.758 -0.424 3.400 1.00 94.62 71 LEU A CA 1
ATOM 559 C C . LEU A 1 71 ? -12.180 -0.680 3.902 1.00 94.62 71 LEU A C 1
ATOM 561 O O . LEU A 1 71 ? -12.850 0.221 4.408 1.00 94.62 71 LEU A O 1
ATOM 565 N N . HIS A 1 72 ? -12.613 -1.937 3.818 1.00 94.62 72 HIS A N 1
ATOM 566 C CA . HIS A 1 72 ? -13.899 -2.390 4.344 1.00 94.62 72 HIS A CA 1
ATOM 567 C C . HIS A 1 72 ? -13.681 -3.201 5.611 1.00 94.62 72 HIS A C 1
ATOM 569 O O . HIS A 1 72 ? -12.958 -4.195 5.601 1.00 94.62 72 HIS A O 1
ATOM 575 N N . PHE A 1 73 ? -14.299 -2.766 6.707 1.00 94.00 73 PHE A N 1
ATOM 576 C CA . PHE A 1 73 ? -14.171 -3.396 8.018 1.00 94.00 73 PHE A CA 1
ATOM 577 C C . PHE A 1 73 ? -15.406 -4.241 8.325 1.00 94.00 73 PHE A C 1
ATOM 579 O O . PHE A 1 73 ? -16.538 -3.757 8.248 1.00 94.00 73 PHE A O 1
ATOM 586 N N . HIS A 1 74 ? -15.192 -5.495 8.715 1.00 92.88 74 HIS A N 1
ATOM 587 C CA . HIS A 1 74 ? -16.253 -6.463 8.964 1.00 92.88 74 HIS A CA 1
ATOM 588 C C . HIS A 1 74 ? -16.167 -7.038 10.378 1.00 92.88 74 HIS A C 1
ATOM 590 O O . HIS A 1 74 ? -15.088 -7.204 10.950 1.00 92.88 74 HIS A O 1
ATOM 596 N N . LYS A 1 75 ? -17.338 -7.349 10.940 1.00 92.56 75 LYS A N 1
ATOM 597 C CA . LYS A 1 75 ? -17.475 -8.180 12.140 1.00 92.56 75 LYS A CA 1
ATOM 598 C C . LYS A 1 75 ? -17.812 -9.590 11.695 1.00 92.56 75 LYS A C 1
ATOM 600 O O . LYS A 1 75 ? -18.655 -9.769 10.811 1.00 92.56 75 LYS A O 1
ATOM 605 N N . ARG A 1 76 ? -17.192 -10.589 12.302 1.00 82.25 76 ARG A N 1
ATOM 606 C CA . ARG A 1 76 ? -17.516 -11.985 12.043 1.00 82.25 76 ARG A CA 1
ATOM 607 C C .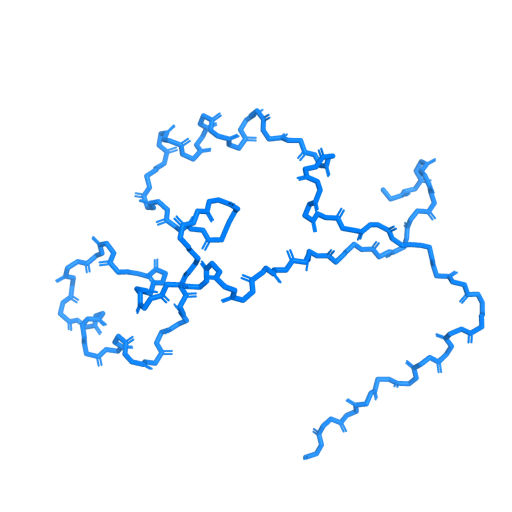 ARG A 1 76 ? -18.868 -12.286 12.685 1.00 82.25 76 ARG A C 1
ATOM 609 O O . ARG A 1 76 ? -18.986 -12.301 13.905 1.00 82.25 76 ARG A O 1
ATOM 616 N N . SER A 1 77 ? -19.897 -12.516 11.873 1.00 74.94 77 SER A N 1
ATOM 617 C CA . SER A 1 77 ? -21.160 -13.055 12.381 1.00 74.94 77 SER A CA 1
ATOM 618 C C . SER A 1 77 ? -20.999 -14.547 12.694 1.00 74.94 77 SER A C 1
ATOM 620 O O . SER A 1 77 ? -20.323 -15.271 11.961 1.00 74.94 77 SER A O 1
ATOM 622 N N . GLU A 1 78 ? -21.636 -15.021 13.767 1.00 65.00 78 GLU A N 1
ATOM 623 C CA . GLU A 1 78 ? -21.592 -16.428 14.215 1.00 65.00 78 GLU A CA 1
ATOM 624 C C . GLU A 1 78 ? -22.072 -17.430 13.144 1.00 65.00 78 GLU A C 1
ATOM 626 O O . GLU A 1 78 ? -21.759 -18.612 13.212 1.00 65.00 78 GLU A O 1
ATOM 631 N N . ALA A 1 79 ? -22.773 -16.967 12.104 1.00 58.88 79 ALA A N 1
ATOM 632 C CA . ALA A 1 79 ? -23.337 -17.800 11.042 1.00 58.88 79 ALA A CA 1
ATOM 633 C C . ALA A 1 79 ? -22.349 -18.205 9.925 1.00 58.88 79 ALA A C 1
ATOM 635 O O . ALA A 1 79 ? -22.758 -18.857 8.965 1.00 58.88 79 ALA A O 1
ATOM 636 N N . ASN A 1 80 ? -21.075 -17.803 9.992 1.00 57.81 80 ASN A N 1
ATOM 637 C CA . ASN A 1 80 ? -20.137 -17.955 8.877 1.00 57.81 80 ASN A CA 1
ATOM 638 C C . ASN A 1 80 ? -18.951 -18.879 9.210 1.00 57.81 80 ASN A C 1
ATOM 640 O O . ASN A 1 80 ? -17.791 -18.494 9.072 1.00 57.81 80 ASN A O 1
ATOM 644 N N . GLU A 1 81 ? -19.229 -20.141 9.553 1.00 58.06 81 GLU A N 1
ATOM 645 C CA . GLU A 1 81 ? -18.277 -21.249 9.358 1.00 58.06 81 GLU A CA 1
ATOM 646 C C . GLU A 1 81 ? -18.077 -21.518 7.849 1.00 58.06 81 GLU A C 1
ATOM 648 O O . GLU A 1 81 ? -18.368 -22.593 7.318 1.00 58.06 81 GLU A O 1
ATOM 653 N N . ARG A 1 82 ? -17.601 -20.525 7.089 1.00 61.28 82 ARG A N 1
ATOM 654 C CA . ARG A 1 82 ? -17.163 -20.768 5.712 1.00 61.28 82 ARG A CA 1
ATOM 655 C C . ARG A 1 82 ? -15.834 -21.498 5.780 1.00 61.28 82 ARG A C 1
ATOM 657 O O . ARG A 1 82 ? -14.785 -20.876 5.920 1.00 61.28 82 ARG A O 1
ATOM 664 N N . LYS A 1 83 ? -15.889 -22.829 5.668 1.00 56.78 83 LYS A N 1
ATOM 665 C CA . LYS A 1 83 ? -14.703 -23.651 5.405 1.00 56.78 83 LYS A CA 1
ATOM 666 C C . LYS A 1 83 ? -13.958 -23.024 4.218 1.00 56.78 83 LYS A C 1
ATOM 668 O O . LYS A 1 83 ? -14.601 -22.791 3.186 1.00 56.78 83 LYS A O 1
ATOM 673 N N . PRO A 1 84 ? -12.657 -22.710 4.341 1.00 58.53 84 PRO A N 1
ATOM 674 C CA . PRO A 1 84 ? -11.907 -22.163 3.223 1.00 58.53 84 PRO A CA 1
ATOM 675 C C . PRO A 1 84 ? -12.016 -23.157 2.066 1.00 58.53 84 PRO A C 1
ATOM 677 O O . PRO A 1 84 ? -11.740 -24.346 2.234 1.00 58.53 84 PRO A O 1
ATOM 680 N N . LYS A 1 85 ? -12.485 -22.694 0.902 1.00 62.38 85 LYS A N 1
ATOM 681 C CA . LYS A 1 85 ? -12.447 -23.516 -0.307 1.00 62.38 85 LYS A CA 1
ATOM 682 C C . LYS A 1 85 ? -10.976 -23.691 -0.665 1.00 62.38 85 LYS A C 1
ATOM 684 O O . LYS A 1 85 ? -10.357 -22.764 -1.181 1.00 62.38 85 LYS A O 1
ATOM 689 N N . LEU A 1 86 ? -10.425 -24.859 -0.343 1.00 59.47 86 LEU A N 1
ATOM 690 C CA . LEU A 1 86 ? -9.160 -25.315 -0.900 1.00 59.47 86 LEU A CA 1
ATOM 691 C C . LEU A 1 86 ? -9.378 -25.425 -2.409 1.00 59.47 86 LEU A C 1
ATOM 693 O O . LEU A 1 86 ? -10.188 -26.231 -2.866 1.00 59.47 86 LEU A O 1
ATOM 697 N N . VAL A 1 87 ? -8.736 -24.542 -3.166 1.00 54.69 87 VAL A N 1
ATOM 698 C CA . VAL A 1 87 ? -8.651 -24.676 -4.619 1.00 54.69 87 VAL A CA 1
ATOM 699 C C . VAL A 1 87 ? -7.699 -25.848 -4.863 1.00 54.69 87 VAL A C 1
ATOM 701 O O . VAL A 1 87 ? -6.537 -25.759 -4.472 1.00 54.69 87 VAL A O 1
ATOM 704 N N . SER A 1 88 ? -8.218 -26.961 -5.394 1.00 53.88 88 SER A N 1
ATOM 705 C CA . SER A 1 88 ? -7.411 -28.086 -5.892 1.00 53.88 88 SER A CA 1
ATOM 706 C C . SER A 1 88 ? -6.925 -27.811 -7.302 1.00 53.88 88 SER A C 1
ATOM 708 O O . SER A 1 88 ? -7.787 -27.356 -8.093 1.00 53.88 88 SER A O 1
#